Protein AF-A0A971DXS3-F1 (afdb_monomer_lite)

Radius of gyration: 23.45 Å; chains: 1; bounding box: 50×44×61 Å

Secondary structure (DSSP, 8-state):
-HHHHHHHHHHHHHHHHHHHHHHTTT----------SS---PPP--PPPTTTT--------------------------S-------S---S-GGGSSPPP--

Structure (mmCIF, N/CA/C/O backbone):
data_AF-A0A971DXS3-F1
#
_entry.id   AF-A0A971DXS3-F1
#
loop_
_atom_site.group_PDB
_atom_site.id
_atom_site.type_symbol
_atom_site.label_atom_id
_atom_site.label_alt_id
_atom_site.label_comp_id
_atom_site.label_asym_id
_atom_site.label_entity_id
_atom_site.label_seq_id
_atom_site.pdbx_PDB_ins_code
_atom_site.Cartn_x
_atom_site.Cartn_y
_atom_site.Cartn_z
_atom_site.occupancy
_atom_site.B_iso_or_equiv
_atom_site.auth_seq_id
_atom_site.auth_comp_id
_atom_site.auth_asym_id
_atom_site.auth_atom_id
_atom_s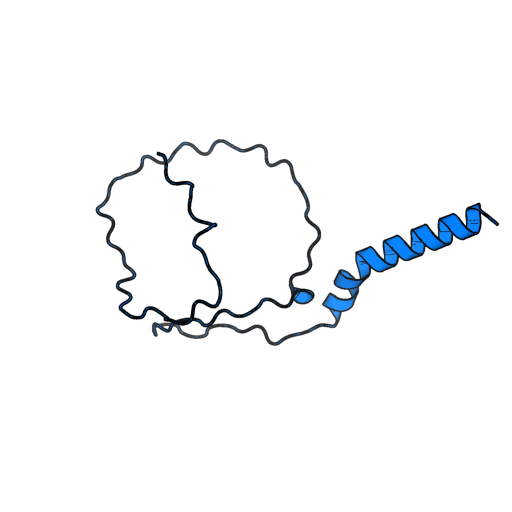ite.pdbx_PDB_model_num
ATOM 1 N N . MET A 1 1 ? -23.509 1.145 27.700 1.00 64.25 1 MET A N 1
ATOM 2 C CA . MET A 1 1 ? -23.744 0.699 26.307 1.00 64.25 1 MET A CA 1
ATOM 3 C C . MET A 1 1 ? -22.985 1.538 25.278 1.00 64.25 1 MET A C 1
ATOM 5 O O . MET A 1 1 ? -22.198 0.964 24.542 1.00 64.25 1 MET A O 1
ATOM 9 N N . LEU A 1 2 ? -23.097 2.874 25.282 1.00 82.12 2 LEU A N 1
ATOM 10 C CA . LEU A 1 2 ? -22.437 3.740 24.285 1.00 82.12 2 LEU A CA 1
ATOM 11 C C . LEU A 1 2 ? -20.899 3.598 24.206 1.00 82.12 2 LEU A C 1
ATOM 13 O O . LEU A 1 2 ? -20.334 3.559 23.120 1.00 82.12 2 LEU A O 1
ATOM 17 N N . LYS A 1 3 ? -20.214 3.469 25.354 1.00 84.50 3 LYS A N 1
ATOM 18 C CA . LYS A 1 3 ? -18.754 3.252 25.402 1.00 84.50 3 LYS A CA 1
ATOM 19 C C . LYS A 1 3 ? -18.336 1.919 24.772 1.00 84.50 3 LYS A C 1
ATOM 21 O O . LYS A 1 3 ? -17.322 1.870 24.093 1.00 84.50 3 LYS A O 1
ATOM 26 N N . LEU A 1 4 ? -19.123 0.865 24.991 1.00 87.25 4 LEU A N 1
ATOM 27 C CA . LEU A 1 4 ? -18.837 -0.469 24.462 1.00 87.25 4 LEU A CA 1
ATOM 28 C C . LEU A 1 4 ? -18.976 -0.469 22.937 1.00 87.25 4 LEU A C 1
ATOM 30 O O . LEU A 1 4 ? -18.057 -0.874 22.242 1.00 87.25 4 LEU A O 1
ATOM 34 N N . PHE A 1 5 ? -20.072 0.108 22.434 1.00 93.12 5 PHE A N 1
ATOM 35 C CA . PHE A 1 5 ? -20.318 0.291 21.004 1.00 93.12 5 PHE A CA 1
ATOM 36 C C . PHE A 1 5 ? -19.214 1.104 20.317 1.00 93.12 5 PHE A C 1
ATOM 38 O O . PHE A 1 5 ? -18.685 0.692 19.288 1.00 93.12 5 PHE A O 1
ATOM 45 N N . ARG A 1 6 ? -18.807 2.226 20.925 1.00 92.88 6 ARG A N 1
ATOM 46 C CA . ARG A 1 6 ? -17.702 3.048 20.419 1.00 92.88 6 ARG A CA 1
ATOM 47 C C . ARG A 1 6 ? -16.401 2.254 20.327 1.00 92.88 6 ARG A C 1
ATOM 49 O O . ARG A 1 6 ? -15.737 2.307 19.301 1.00 92.88 6 ARG A O 1
ATOM 56 N N . ASN A 1 7 ? -16.059 1.505 21.374 1.00 94.00 7 ASN A N 1
ATOM 57 C CA . ASN A 1 7 ? -14.844 0.694 21.387 1.00 94.00 7 ASN A CA 1
ATOM 58 C C . ASN A 1 7 ? -14.895 -0.415 20.325 1.00 94.00 7 ASN A C 1
ATOM 60 O O . ASN A 1 7 ? -13.899 -0.645 19.647 1.00 94.00 7 ASN A O 1
ATOM 64 N N . SER A 1 8 ? -16.050 -1.060 20.133 1.00 95.50 8 SER A N 1
ATOM 65 C CA . SER A 1 8 ? -16.241 -2.061 19.079 1.00 95.50 8 SER A CA 1
ATOM 66 C C . SER A 1 8 ? -16.024 -1.477 17.683 1.00 95.50 8 SER A C 1
ATOM 68 O O . SER A 1 8 ? -15.323 -2.084 16.880 1.00 95.50 8 SER A O 1
ATOM 70 N N . ILE A 1 9 ? -16.555 -0.281 17.405 1.00 96.38 9 ILE A N 1
ATOM 71 C CA . ILE A 1 9 ? -16.322 0.408 16.127 1.00 96.38 9 ILE A CA 1
ATOM 72 C C . ILE A 1 9 ? -14.844 0.751 15.957 1.00 96.38 9 ILE A C 1
ATOM 74 O O . ILE A 1 9 ? -14.296 0.544 14.881 1.00 96.38 9 ILE A O 1
ATOM 78 N N . SER A 1 10 ? -14.178 1.247 17.001 1.00 95.50 10 SER A N 1
ATOM 79 C CA . SER A 1 10 ? -12.748 1.558 16.923 1.00 95.50 10 SER A CA 1
ATOM 80 C C . SER A 1 10 ? -11.913 0.325 16.573 1.00 95.50 10 SER A C 1
ATOM 82 O O . SER A 1 10 ? -11.058 0.403 15.696 1.00 95.50 10 SER A O 1
ATOM 84 N N . ILE A 1 11 ? -12.193 -0.819 17.204 1.00 96.06 11 ILE A N 1
ATOM 85 C CA . ILE A 1 11 ? -11.509 -2.085 16.903 1.00 96.06 11 ILE A CA 1
ATOM 86 C C . ILE A 1 11 ? -11.803 -2.530 15.466 1.00 96.06 11 ILE A C 1
ATOM 88 O O . ILE A 1 11 ? -10.877 -2.909 14.753 1.00 96.06 11 ILE A O 1
ATOM 92 N N . LEU A 1 12 ? -13.061 -2.439 15.024 1.00 96.25 12 LEU A N 1
ATOM 93 C CA . LEU A 1 12 ? -13.456 -2.766 13.653 1.00 96.25 12 LEU A CA 1
ATOM 94 C C . LEU A 1 12 ? -12.683 -1.915 12.636 1.00 96.25 12 LEU A C 1
ATOM 96 O O . LEU A 1 12 ? -12.097 -2.462 11.710 1.00 96.25 12 LEU A O 1
ATOM 100 N N . MET A 1 13 ? -12.635 -0.597 12.839 1.00 96.06 13 MET A N 1
ATOM 101 C CA . MET A 1 13 ? -11.949 0.341 11.947 1.00 96.06 13 MET A CA 1
ATOM 102 C C . MET A 1 13 ? -10.456 0.027 11.836 1.00 96.06 13 MET A C 1
ATOM 104 O O . MET A 1 13 ? -9.915 -0.035 10.732 1.00 96.06 13 MET A O 1
ATOM 108 N N . ILE A 1 14 ? -9.802 -0.231 12.972 1.00 95.31 14 ILE A N 1
ATOM 109 C CA . ILE A 1 14 ? -8.396 -0.647 13.004 1.00 95.31 14 ILE A CA 1
ATOM 110 C C . ILE A 1 14 ? -8.229 -1.961 12.233 1.00 95.31 14 ILE A C 1
ATOM 112 O O . ILE A 1 14 ? -7.384 -2.045 11.347 1.00 95.31 14 ILE A O 1
ATOM 116 N N . GLY A 1 15 ? -9.072 -2.960 12.500 1.00 95.00 15 GLY A N 1
ATOM 117 C CA . GLY A 1 15 ? -9.036 -4.241 11.794 1.00 95.00 15 GLY A CA 1
ATOM 118 C C . GLY A 1 15 ? -9.167 -4.086 10.278 1.00 95.00 15 GLY A C 1
ATOM 119 O O . GLY A 1 15 ? -8.372 -4.652 9.532 1.00 95.00 15 GLY A O 1
ATOM 120 N N . THR A 1 16 ? -10.111 -3.264 9.812 1.00 93.19 16 THR A N 1
ATOM 121 C CA . THR A 1 16 ? -10.297 -3.002 8.377 1.00 93.19 16 THR A CA 1
ATOM 122 C C . THR A 1 16 ? -9.114 -2.274 7.745 1.00 93.19 16 THR A C 1
ATOM 124 O O . THR A 1 16 ? -8.775 -2.558 6.600 1.00 93.19 16 THR A O 1
ATOM 127 N N . LEU A 1 17 ? -8.452 -1.380 8.487 1.00 91.81 17 LEU A N 1
ATOM 128 C CA . LEU A 1 17 ? -7.290 -0.635 8.001 1.00 91.81 17 LEU A CA 1
ATOM 129 C C . LEU A 1 17 ? -6.075 -1.549 7.783 1.00 91.81 17 LEU A C 1
ATOM 131 O O . LEU A 1 17 ? -5.348 -1.382 6.809 1.00 91.81 17 LEU A O 1
ATOM 135 N N . PHE A 1 18 ? -5.865 -2.521 8.675 1.00 93.12 18 PHE A N 1
ATOM 136 C CA . PHE A 1 18 ? -4.739 -3.461 8.601 1.00 93.12 18 PHE A CA 1
ATOM 137 C C . PHE A 1 18 ? -5.023 -4.709 7.757 1.00 93.12 18 PHE A C 1
ATOM 139 O O . PHE A 1 18 ? -4.101 -5.476 7.476 1.00 93.12 18 PHE A O 1
ATOM 146 N N . LEU A 1 19 ? -6.267 -4.919 7.321 1.00 92.00 19 LEU A N 1
ATOM 147 C CA . LEU A 1 19 ? -6.660 -6.103 6.561 1.00 92.00 19 LEU A CA 1
ATOM 148 C C . LEU A 1 19 ? -5.794 -6.340 5.305 1.00 92.00 19 LEU A C 1
ATOM 150 O O . LEU A 1 19 ? -5.328 -7.468 5.142 1.00 92.00 19 LEU A O 1
ATOM 154 N N . PRO A 1 20 ? -5.484 -5.335 4.457 1.00 90.06 20 PRO A N 1
ATOM 155 C CA . PRO A 1 20 ? -4.643 -5.556 3.277 1.00 90.06 20 PRO A CA 1
ATOM 156 C C . PRO A 1 20 ? -3.218 -6.000 3.635 1.00 90.06 20 PRO A C 1
ATOM 158 O O . PRO A 1 20 ? -2.646 -6.843 2.949 1.00 90.06 20 PRO A O 1
ATOM 161 N N . SER A 1 21 ? -2.662 -5.492 4.743 1.00 91.38 21 SER A N 1
ATOM 162 C CA . SER A 1 21 ? -1.353 -5.916 5.257 1.00 91.38 21 SER A CA 1
ATOM 163 C C . SER A 1 21 ? -1.352 -7.367 5.732 1.00 91.38 21 SER A C 1
ATOM 165 O O . SER A 1 21 ? -0.370 -8.067 5.513 1.00 91.38 21 SER A O 1
ATOM 167 N N . ILE A 1 22 ? -2.442 -7.828 6.353 1.00 92.50 22 ILE A N 1
ATOM 168 C CA . ILE A 1 22 ? -2.583 -9.222 6.794 1.00 92.50 22 ILE A CA 1
ATOM 169 C C . ILE A 1 22 ? -2.715 -10.147 5.583 1.00 92.50 22 ILE A C 1
ATOM 171 O O . ILE A 1 22 ? -1.993 -11.134 5.486 1.00 92.50 22 ILE A O 1
ATOM 175 N N . VAL A 1 23 ? -3.592 -9.809 4.631 1.00 92.19 23 VAL A N 1
ATOM 176 C CA . VAL A 1 23 ? -3.811 -10.620 3.421 1.00 92.19 23 VAL A CA 1
ATOM 177 C C . VAL A 1 23 ? -2.520 -10.747 2.605 1.00 92.19 23 VAL A C 1
ATOM 179 O O . VAL A 1 23 ? -2.217 -11.825 2.101 1.00 92.19 23 VAL A O 1
ATOM 182 N N . LYS A 1 24 ? -1.707 -9.685 2.539 1.00 90.56 24 LYS A N 1
ATOM 183 C CA . LYS A 1 24 ? -0.402 -9.685 1.861 1.00 90.56 24 LYS A CA 1
ATOM 184 C C . LYS A 1 24 ? 0.581 -10.748 2.383 1.00 90.56 24 LYS A C 1
ATOM 186 O O . LYS A 1 24 ? 1.447 -11.151 1.618 1.00 90.56 24 LYS A O 1
ATOM 191 N N . LEU A 1 25 ? 0.460 -11.221 3.630 1.00 88.88 25 LEU A N 1
ATOM 192 C CA . LEU A 1 25 ? 1.363 -12.243 4.192 1.00 88.88 25 LEU A CA 1
ATOM 193 C C . LEU A 1 25 ? 1.218 -13.615 3.523 1.00 88.88 25 LEU A C 1
ATOM 195 O O . LEU A 1 25 ? 2.190 -14.358 3.434 1.00 88.88 25 LEU A O 1
ATOM 199 N N . GLU A 1 26 ? 0.012 -13.956 3.072 1.00 88.38 26 GLU A N 1
ATOM 200 C CA . GLU A 1 26 ? -0.278 -15.24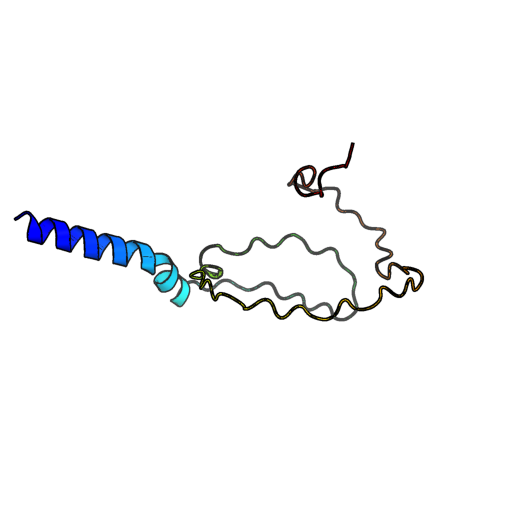7 2.436 1.00 88.38 26 GLU A CA 1
ATOM 201 C C . GLU A 1 26 ? -0.532 -15.105 0.928 1.00 88.38 26 GLU A C 1
ATOM 203 O O . GLU A 1 26 ? -0.406 -16.067 0.169 1.00 88.38 26 GLU A O 1
ATOM 208 N N . HIS A 1 27 ? -0.838 -13.891 0.468 1.00 86.69 27 HIS A N 1
ATOM 209 C CA . HIS A 1 27 ? -1.127 -13.600 -0.927 1.00 86.69 27 HIS A CA 1
ATOM 210 C C . HIS A 1 27 ? 0.142 -13.536 -1.782 1.00 86.69 27 HIS A C 1
ATOM 212 O O . HIS A 1 27 ? 0.729 -12.474 -2.001 1.00 86.69 27 HIS A O 1
ATOM 218 N N . HIS A 1 28 ? 0.532 -14.695 -2.298 1.00 80.94 28 HIS A N 1
ATOM 219 C CA . HIS A 1 28 ? 1.642 -14.839 -3.224 1.00 80.94 28 HIS A CA 1
ATOM 220 C C . HIS A 1 28 ? 1.123 -14.858 -4.662 1.00 80.94 28 HIS A C 1
ATOM 222 O O . HIS A 1 28 ? 0.194 -15.593 -4.992 1.00 80.94 28 HIS A O 1
ATOM 228 N N . HIS A 1 29 ? 1.741 -14.045 -5.512 1.00 78.38 29 HIS A N 1
ATOM 229 C CA . HIS A 1 29 ? 1.614 -14.128 -6.964 1.00 78.38 29 HIS A CA 1
ATOM 230 C C . HIS A 1 29 ? 2.982 -14.427 -7.543 1.00 78.38 29 HIS A C 1
ATOM 232 O O . HIS A 1 29 ? 3.998 -13.994 -6.992 1.00 78.38 29 HIS A O 1
ATOM 238 N N . ASP A 1 30 ? 3.000 -15.096 -8.687 1.00 71.44 30 ASP A N 1
ATOM 239 C CA . ASP A 1 30 ? 4.218 -15.194 -9.470 1.00 71.44 30 ASP A CA 1
ATOM 240 C C . ASP A 1 30 ? 4.586 -13.799 -9.974 1.00 71.44 30 ASP A C 1
ATOM 242 O O . ASP A 1 30 ? 3.900 -13.190 -10.800 1.00 71.44 30 ASP A O 1
ATOM 246 N N . HIS A 1 31 ? 5.680 -13.260 -9.442 1.00 69.06 31 HIS A N 1
ATOM 247 C CA . HIS A 1 31 ? 6.239 -12.025 -9.955 1.00 69.06 31 HIS A CA 1
ATOM 248 C C . HIS A 1 31 ? 6.823 -12.296 -11.336 1.00 69.06 31 HIS A C 1
ATOM 250 O O . HIS A 1 31 ? 7.765 -13.075 -11.489 1.00 69.06 31 HIS A O 1
ATOM 256 N N . PHE A 1 32 ? 6.287 -11.617 -12.348 1.00 73.44 32 PHE A N 1
ATOM 257 C CA . PHE A 1 32 ? 6.908 -11.622 -13.659 1.00 73.44 32 PHE A CA 1
ATOM 258 C C . PHE A 1 32 ? 8.295 -10.977 -13.562 1.00 73.44 32 PHE A C 1
ATOM 260 O O . PHE A 1 32 ? 8.430 -9.784 -13.275 1.00 73.44 32 PHE A O 1
ATOM 267 N N . VAL A 1 33 ? 9.329 -11.775 -13.813 1.00 74.81 33 VAL A N 1
ATOM 268 C CA . VAL A 1 33 ? 10.708 -11.311 -13.941 1.00 74.81 33 VAL A CA 1
ATOM 269 C C . VAL A 1 33 ? 11.111 -11.461 -15.397 1.00 74.81 33 VAL A C 1
ATOM 271 O O . VAL A 1 33 ? 11.119 -12.561 -15.951 1.00 74.81 33 VAL A O 1
ATOM 274 N N . CYS A 1 34 ? 11.467 -10.342 -16.024 1.00 75.56 34 CYS A N 1
ATOM 275 C CA . CYS A 1 34 ? 12.048 -10.374 -17.354 1.00 75.56 34 CYS A CA 1
ATOM 276 C C . CYS A 1 34 ? 13.470 -10.937 -17.278 1.00 75.56 34 CYS A C 1
ATOM 278 O O . CYS A 1 34 ? 14.357 -10.336 -16.676 1.00 75.56 34 CYS A O 1
ATOM 280 N N . ASN A 1 35 ? 13.680 -12.094 -17.906 1.00 78.44 35 ASN A N 1
ATOM 281 C CA . ASN A 1 35 ? 14.972 -12.781 -17.939 1.00 78.44 35 ASN A CA 1
ATOM 282 C C . ASN A 1 35 ? 15.807 -12.448 -19.189 1.00 78.44 35 ASN A C 1
ATOM 284 O O . ASN A 1 35 ? 16.864 -13.048 -19.398 1.00 78.44 35 ASN A O 1
ATOM 288 N N . ALA A 1 36 ? 15.353 -11.521 -20.040 1.00 79.19 36 ALA A N 1
ATOM 289 C CA . ALA A 1 36 ? 16.097 -11.150 -21.238 1.00 79.19 36 ALA A CA 1
ATOM 290 C C . ALA A 1 36 ? 17.365 -10.373 -20.863 1.00 79.19 36 ALA A C 1
ATOM 292 O O . ALA A 1 36 ? 17.311 -9.338 -20.204 1.00 79.19 36 ALA A O 1
ATOM 293 N N . LYS A 1 37 ? 18.522 -10.881 -21.300 1.00 73.56 37 LYS A N 1
ATOM 294 C CA . LYS A 1 37 ? 19.835 -10.265 -21.038 1.00 73.56 37 LYS A CA 1
ATOM 295 C C . LYS A 1 37 ? 20.305 -9.372 -22.184 1.00 73.56 37 LYS A C 1
ATOM 297 O O . LYS A 1 37 ? 20.964 -8.365 -21.954 1.00 73.56 37 LYS A O 1
ATOM 302 N N . THR A 1 38 ? 19.987 -9.760 -23.417 1.00 71.31 38 THR A N 1
ATOM 303 C CA . THR A 1 38 ? 20.502 -9.131 -24.646 1.00 71.31 38 THR A CA 1
ATOM 304 C C . THR A 1 38 ? 19.423 -8.887 -25.698 1.00 71.31 38 THR A C 1
ATOM 306 O O . THR A 1 38 ? 19.665 -8.184 -26.676 1.00 71.31 38 THR A O 1
ATOM 309 N N . GLU A 1 39 ? 18.234 -9.460 -25.516 1.00 73.44 39 GLU A N 1
ATOM 310 C CA . GLU A 1 39 ? 17.130 -9.370 -26.466 1.00 73.44 39 GLU A CA 1
ATOM 311 C C . GLU A 1 39 ? 16.245 -8.166 -26.143 1.00 73.44 39 GLU A C 1
ATOM 313 O O . GLU A 1 39 ? 15.844 -7.965 -24.996 1.00 73.44 39 GLU A O 1
ATOM 318 N N . LYS A 1 40 ? 15.928 -7.365 -27.164 1.00 66.75 40 LYS A N 1
ATOM 319 C CA . LYS A 1 40 ? 14.993 -6.245 -27.041 1.00 66.75 40 LYS A CA 1
ATOM 320 C C . LYS A 1 40 ? 13.588 -6.746 -27.353 1.00 66.75 40 LYS A C 1
ATOM 322 O O . LYS A 1 40 ? 13.325 -7.130 -28.489 1.00 66.75 40 LYS A O 1
ATOM 327 N N . HIS A 1 41 ? 12.693 -6.699 -26.374 1.00 69.12 41 HIS A N 1
ATOM 328 C CA . HIS A 1 41 ? 11.271 -6.951 -26.579 1.00 69.12 41 HIS A CA 1
ATOM 329 C C . HIS A 1 41 ? 10.430 -5.839 -25.960 1.00 69.12 41 HIS A C 1
ATOM 331 O O . HIS A 1 41 ? 10.859 -5.137 -25.041 1.00 69.12 41 HIS A O 1
ATOM 337 N N . VAL A 1 42 ? 9.227 -5.670 -26.498 1.00 68.88 42 VAL A N 1
ATOM 338 C CA . VAL A 1 42 ? 8.231 -4.774 -25.918 1.00 68.88 42 VAL A CA 1
ATOM 339 C C . VAL A 1 42 ? 7.652 -5.480 -24.701 1.00 68.88 42 VAL A C 1
ATOM 341 O O . VAL A 1 42 ? 7.154 -6.597 -24.811 1.00 68.88 42 VAL A O 1
ATOM 344 N N . HIS A 1 43 ? 7.764 -4.848 -23.537 1.00 69.31 43 HIS A N 1
ATOM 345 C CA . HIS A 1 43 ? 7.106 -5.342 -22.340 1.00 69.31 43 HIS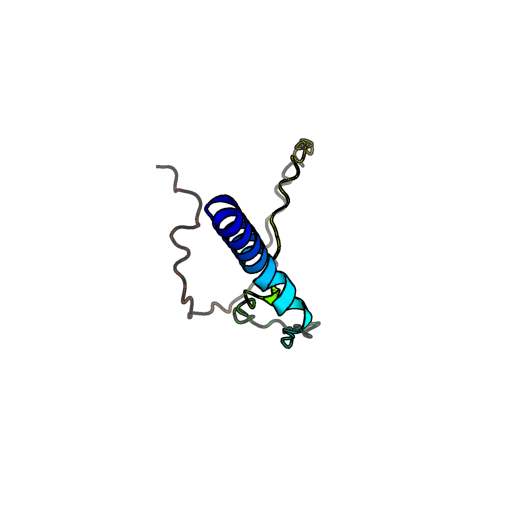 A CA 1
ATOM 346 C C . HIS A 1 43 ? 5.628 -4.992 -22.414 1.00 69.31 43 HIS A C 1
ATOM 348 O O . HIS A 1 43 ? 5.278 -3.813 -22.509 1.00 69.31 43 HIS A O 1
ATOM 354 N N . ASP A 1 44 ? 4.777 -6.003 -22.298 1.00 65.12 44 ASP A N 1
ATOM 355 C CA . ASP A 1 44 ? 3.385 -5.752 -21.977 1.00 65.12 44 ASP A CA 1
ATOM 356 C C . ASP A 1 44 ? 3.290 -5.159 -20.570 1.00 65.12 44 ASP A C 1
ATOM 358 O O . ASP A 1 44 ? 4.106 -5.429 -19.675 1.00 65.12 44 ASP A O 1
ATOM 362 N N . TYR A 1 45 ? 2.310 -4.276 -20.392 1.00 67.19 45 TYR A N 1
ATOM 363 C CA . TYR A 1 45 ? 2.030 -3.710 -19.086 1.00 67.19 45 TYR A CA 1
ATOM 364 C C . TYR A 1 45 ? 1.581 -4.836 -18.156 1.00 67.19 45 TYR A C 1
ATOM 366 O O . TYR A 1 45 ? 0.512 -5.414 -18.332 1.00 67.19 45 TYR A O 1
ATOM 374 N N . HIS A 1 46 ? 2.408 -5.135 -17.159 1.00 66.56 46 HIS A N 1
ATOM 375 C CA . HIS A 1 46 ? 2.057 -6.073 -16.108 1.00 66.56 46 HIS A CA 1
ATOM 376 C C . HIS A 1 46 ? 1.350 -5.294 -15.002 1.00 66.56 46 HIS A C 1
ATOM 378 O O . HIS A 1 46 ? 1.967 -4.473 -14.315 1.00 66.56 46 HIS A O 1
ATOM 384 N N . GLU A 1 47 ? 0.046 -5.526 -14.856 1.00 69.88 47 GLU A N 1
ATOM 385 C CA . GLU A 1 47 ? -0.727 -4.943 -13.767 1.00 69.88 47 GLU A CA 1
ATOM 386 C C . GLU A 1 47 ? -0.137 -5.396 -12.426 1.00 69.88 47 GLU A C 1
ATOM 388 O O . GLU A 1 47 ? 0.086 -6.583 -12.180 1.00 69.88 47 GLU A O 1
ATOM 393 N N . LYS A 1 48 ? 0.162 -4.433 -11.551 1.00 75.31 48 LYS A N 1
ATOM 394 C CA . LYS A 1 48 ? 0.633 -4.743 -10.202 1.00 75.31 48 LYS A CA 1
ATOM 395 C C . LYS A 1 48 ? -0.565 -5.154 -9.356 1.00 75.31 48 LYS A C 1
ATOM 397 O O . LYS A 1 48 ? -1.523 -4.394 -9.242 1.00 75.31 48 LYS A O 1
ATOM 402 N N . CYS A 1 49 ? -0.486 -6.322 -8.719 1.00 82.81 49 CYS A N 1
ATOM 403 C CA . CYS A 1 49 ? -1.503 -6.749 -7.764 1.00 82.81 49 CYS A CA 1
ATOM 404 C C . CYS A 1 49 ? -1.607 -5.734 -6.619 1.00 82.81 49 CYS A C 1
ATOM 406 O O . CYS A 1 49 ? -0.647 -5.534 -5.872 1.00 82.81 49 CYS A O 1
ATOM 408 N N . GLN A 1 50 ? -2.789 -5.137 -6.466 1.00 85.94 50 GLN A N 1
ATOM 409 C CA . GLN A 1 50 ? -3.054 -4.071 -5.497 1.00 85.94 50 GLN A CA 1
ATOM 410 C C . GLN A 1 50 ? -2.797 -4.510 -4.048 1.00 85.94 50 GLN A C 1
ATOM 412 O O . GLN A 1 50 ? -2.382 -3.701 -3.222 1.00 85.94 50 GLN A O 1
ATOM 417 N N . VAL A 1 51 ? -3.005 -5.797 -3.749 1.00 87.69 51 VAL A N 1
ATOM 418 C CA . VAL A 1 51 ? -2.757 -6.384 -2.426 1.00 87.69 51 VAL A CA 1
ATOM 419 C C . VAL A 1 51 ? -1.257 -6.534 -2.174 1.00 87.69 51 VAL A C 1
ATOM 421 O O . VAL A 1 51 ? -0.757 -6.073 -1.150 1.00 87.69 51 VAL A O 1
ATOM 424 N N . CYS A 1 52 ? -0.509 -7.116 -3.118 1.00 85.12 52 CYS A N 1
ATOM 425 C CA . CYS A 1 52 ? 0.944 -7.274 -2.985 1.00 85.12 52 CYS A CA 1
ATOM 426 C C . CYS A 1 52 ? 1.659 -5.913 -2.929 1.00 85.12 52 CYS A C 1
ATOM 428 O O . CYS A 1 52 ? 2.636 -5.753 -2.194 1.00 85.12 52 CYS A O 1
ATOM 430 N N . SER A 1 53 ? 1.156 -4.915 -3.659 1.00 84.94 53 SER A N 1
ATOM 431 C CA . SER A 1 53 ? 1.696 -3.553 -3.671 1.00 84.94 53 SER A CA 1
ATOM 432 C C . SER A 1 53 ? 1.152 -2.644 -2.564 1.00 84.94 53 SER A C 1
ATOM 434 O O . SER A 1 53 ? 1.452 -1.454 -2.581 1.00 84.94 53 SER A O 1
ATOM 436 N N . PHE A 1 54 ? 0.337 -3.149 -1.631 1.00 88.38 54 PHE A N 1
ATOM 437 C CA . PHE A 1 54 ? -0.185 -2.328 -0.540 1.00 88.38 54 PHE A CA 1
ATOM 438 C C . PHE A 1 54 ? 0.926 -1.954 0.449 1.00 88.38 54 PHE A C 1
ATOM 440 O O . PHE A 1 54 ? 1.636 -2.828 0.966 1.00 88.38 54 PHE A O 1
ATOM 447 N N . GLU A 1 55 ? 1.041 -0.655 0.728 1.00 86.69 55 GLU A N 1
ATOM 448 C CA . GLU A 1 55 ? 1.983 -0.052 1.671 1.00 86.69 55 GLU A CA 1
ATOM 449 C C . GLU A 1 55 ? 1.337 1.179 2.326 1.00 86.69 55 GLU A C 1
ATOM 451 O O . GLU A 1 55 ? 0.556 1.894 1.694 1.00 86.69 55 GLU A O 1
ATOM 456 N N . PHE A 1 56 ? 1.664 1.445 3.593 1.00 85.50 56 PHE A N 1
ATOM 457 C CA . PHE A 1 56 ? 1.277 2.695 4.247 1.00 85.50 56 PHE A CA 1
ATOM 458 C C . PHE A 1 56 ? 2.241 3.807 3.831 1.00 85.50 56 PHE A C 1
ATOM 460 O O . PHE A 1 56 ? 3.456 3.647 3.930 1.00 85.50 56 PHE A O 1
ATOM 467 N N . SER A 1 57 ? 1.710 4.947 3.385 1.00 81.38 57 SER A N 1
ATOM 468 C CA . SER A 1 57 ? 2.536 6.113 3.069 1.00 81.38 57 SER A CA 1
ATOM 469 C C . SER A 1 57 ? 3.123 6.702 4.350 1.00 81.38 57 SER A C 1
ATOM 471 O O . SER A 1 57 ? 2.398 7.238 5.188 1.00 81.38 57 SER A O 1
ATOM 473 N N . PHE A 1 58 ? 4.443 6.634 4.488 1.00 76.00 58 PHE A N 1
ATOM 474 C CA . PHE A 1 58 ? 5.172 7.378 5.505 1.00 76.00 58 PHE A CA 1
ATOM 475 C C . PHE A 1 58 ? 5.625 8.696 4.888 1.00 76.00 58 PHE A C 1
ATOM 477 O O . PHE A 1 58 ? 6.566 8.735 4.100 1.00 76.00 58 PHE A O 1
ATOM 484 N N . PHE A 1 59 ? 4.933 9.782 5.221 1.00 72.75 59 PHE A N 1
ATOM 485 C CA . PHE A 1 59 ? 5.384 11.119 4.854 1.00 72.75 59 PHE A CA 1
ATOM 486 C C . PHE A 1 59 ? 6.503 11.521 5.812 1.00 72.75 59 PHE A C 1
ATOM 488 O O . PHE A 1 59 ? 6.261 12.081 6.880 1.00 72.75 59 PHE A O 1
ATOM 495 N N . LEU A 1 60 ? 7.734 11.173 5.454 1.00 69.19 60 LEU A N 1
ATOM 496 C CA . LEU A 1 60 ? 8.905 11.816 6.027 1.00 69.19 60 LEU A CA 1
ATOM 497 C C . LEU A 1 60 ? 9.019 13.183 5.353 1.00 69.19 60 LEU A C 1
ATOM 499 O O . LEU A 1 60 ? 9.016 13.269 4.126 1.00 69.19 60 LEU A O 1
ATOM 503 N N . THR A 1 61 ? 9.085 14.254 6.143 1.00 64.00 61 THR A N 1
ATOM 504 C CA . THR A 1 61 ? 9.541 15.548 5.634 1.00 64.00 61 THR A CA 1
ATOM 505 C C . THR A 1 61 ? 11.002 15.361 5.257 1.00 64.00 61 THR A C 1
ATOM 507 O O . THR A 1 61 ? 11.884 15.492 6.104 1.00 64.00 61 THR A O 1
ATOM 510 N N . GLU A 1 62 ? 11.265 14.982 4.010 1.00 60.81 62 GLU A N 1
ATOM 511 C CA . GLU A 1 62 ? 12.595 15.139 3.450 1.00 60.81 62 GLU A CA 1
ATOM 512 C C . GLU A 1 62 ? 12.872 16.640 3.457 1.00 60.81 62 GLU A C 1
ATOM 514 O O . GLU A 1 62 ? 12.216 17.429 2.771 1.00 60.81 62 GLU A O 1
ATOM 519 N N . GLU A 1 63 ? 13.800 17.059 4.314 1.00 62.56 63 GLU A N 1
ATOM 520 C CA . GLU A 1 63 ? 14.472 18.332 4.140 1.00 62.56 63 GLU A CA 1
ATOM 521 C C . GLU A 1 63 ? 15.105 18.238 2.752 1.00 62.56 63 G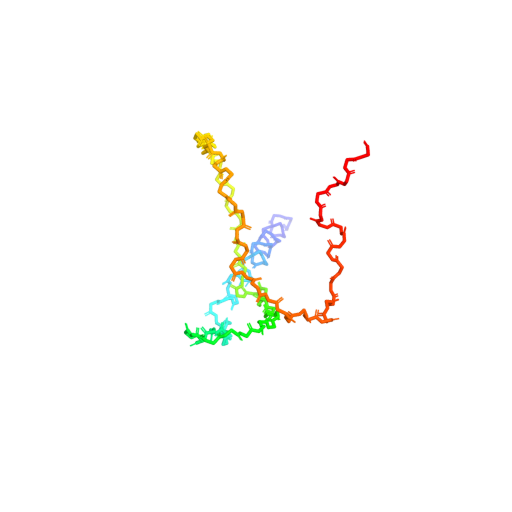LU A C 1
ATOM 523 O O . GLU A 1 63 ? 16.072 17.504 2.562 1.00 62.56 63 GLU A O 1
ATOM 528 N N . ASN A 1 64 ? 14.459 18.851 1.754 1.00 57.94 64 ASN A N 1
ATOM 529 C CA . ASN A 1 64 ? 14.928 18.861 0.377 1.00 57.94 64 ASN A CA 1
ATOM 530 C C . ASN A 1 64 ? 16.330 19.467 0.388 1.00 57.94 64 ASN A C 1
ATOM 532 O O . ASN A 1 64 ? 16.486 20.687 0.312 1.00 57.94 64 ASN A O 1
ATOM 536 N N . SER A 1 65 ? 17.361 18.631 0.506 1.00 60.59 65 SER A N 1
ATOM 537 C CA . SER A 1 65 ? 18.721 19.057 0.251 1.00 60.59 65 SER A CA 1
ATOM 538 C C . SER A 1 65 ? 18.710 19.464 -1.210 1.00 60.59 65 SER A C 1
ATOM 540 O O . SER A 1 65 ? 18.583 18.605 -2.085 1.00 60.59 65 SER A O 1
ATOM 542 N N . LEU A 1 66 ? 18.731 20.773 -1.462 1.00 61.59 66 LEU A N 1
ATOM 543 C CA . LEU A 1 66 ? 18.867 21.341 -2.792 1.00 61.59 66 LEU A CA 1
ATOM 544 C C . LEU A 1 66 ? 20.163 20.775 -3.367 1.00 61.59 66 LEU A C 1
ATOM 546 O O . LEU A 1 66 ? 21.253 21.271 -3.085 1.00 61.59 66 LEU A O 1
ATOM 550 N N . LEU A 1 67 ? 20.053 19.667 -4.099 1.00 65.19 67 LEU A N 1
ATOM 551 C CA . LEU A 1 67 ? 21.182 19.111 -4.814 1.00 65.19 67 LEU A CA 1
ATOM 552 C C . LEU A 1 67 ? 21.616 20.201 -5.796 1.00 65.19 67 LEU A C 1
ATOM 554 O O . LEU A 1 67 ? 20.758 20.728 -6.510 1.00 65.19 67 LEU A O 1
ATOM 558 N N . PRO A 1 68 ? 22.905 20.583 -5.814 1.00 65.88 68 PRO A N 1
ATOM 559 C CA . PRO A 1 68 ? 23.379 21.587 -6.746 1.00 65.88 68 PRO A CA 1
ATOM 560 C C . PRO A 1 68 ? 22.994 21.152 -8.157 1.00 65.88 68 PRO A C 1
ATOM 562 O O . PRO A 1 68 ? 23.262 20.015 -8.560 1.00 65.88 68 PRO A O 1
ATOM 565 N N . GLU A 1 69 ? 22.313 22.051 -8.867 1.00 62.03 69 GLU A N 1
ATOM 566 C CA . GLU A 1 69 ? 21.871 21.847 -10.238 1.00 62.03 69 GLU A CA 1
ATOM 567 C C . GLU A 1 69 ? 23.074 21.382 -11.060 1.00 62.03 69 GLU A C 1
ATOM 569 O O . GLU A 1 69 ? 24.065 22.102 -11.215 1.00 62.03 69 GLU A O 1
ATOM 574 N N . LYS A 1 70 ? 23.037 20.128 -11.527 1.00 63.31 70 LYS A N 1
ATOM 575 C CA . LYS A 1 70 ? 24.080 19.636 -12.422 1.00 63.31 70 LYS A CA 1
ATOM 576 C C . LYS A 1 70 ? 24.017 20.497 -13.682 1.00 63.31 70 LYS A C 1
ATOM 578 O O . LYS A 1 70 ? 22.940 20.576 -14.273 1.00 63.31 70 LYS A O 1
ATOM 583 N N . PRO A 1 71 ? 25.135 21.099 -14.124 1.00 62.94 71 PRO A N 1
ATOM 584 C CA . PRO A 1 71 ? 25.144 21.843 -15.369 1.00 62.94 71 PRO A CA 1
ATOM 585 C C . PRO A 1 71 ? 24.678 20.905 -16.48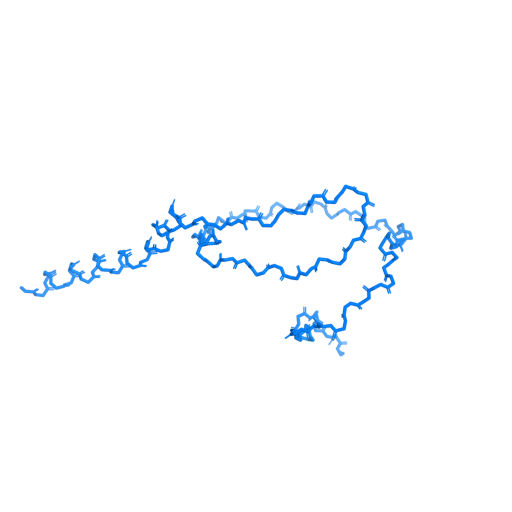0 1.00 62.94 71 PRO A C 1
ATOM 587 O O . PRO A 1 71 ? 25.250 19.829 -16.676 1.00 62.94 71 PRO A O 1
ATOM 590 N N . ILE A 1 72 ? 23.608 21.298 -17.169 1.00 61.41 72 ILE A N 1
ATOM 591 C CA . ILE A 1 72 ? 23.089 20.578 -18.326 1.00 61.41 72 ILE A CA 1
ATOM 592 C C . ILE A 1 72 ? 24.139 20.720 -19.426 1.00 61.41 72 ILE A C 1
ATOM 594 O O . ILE A 1 72 ? 24.160 21.695 -20.176 1.00 61.41 72 ILE A O 1
ATOM 598 N N . THR A 1 73 ? 25.057 19.763 -19.520 1.00 60.69 73 THR A N 1
ATOM 599 C CA . THR A 1 73 ? 25.868 19.617 -20.720 1.00 60.69 73 THR A CA 1
ATOM 600 C C . THR A 1 73 ? 24.923 19.181 -21.830 1.00 60.69 73 THR A C 1
ATOM 602 O O . THR A 1 73 ? 24.387 18.076 -21.811 1.00 60.69 73 THR A O 1
ATOM 605 N N . GLN A 1 74 ? 24.696 20.057 -22.811 1.00 56.84 74 GLN A N 1
ATOM 606 C CA . GLN A 1 74 ? 24.077 19.689 -24.084 1.00 56.84 74 GLN A CA 1
ATOM 607 C C . GLN A 1 74 ? 25.048 18.788 -24.863 1.00 56.84 74 GLN A C 1
ATOM 609 O O . GLN A 1 74 ? 25.557 19.147 -25.920 1.00 56.84 74 GLN A O 1
ATOM 614 N N . SER A 1 75 ? 25.365 17.606 -24.335 1.00 59.72 75 SER A N 1
ATOM 615 C CA . SER A 1 75 ? 25.838 16.528 -25.190 1.00 59.72 75 SER A CA 1
ATOM 616 C C . SER A 1 75 ? 24.678 16.186 -26.112 1.00 59.72 75 SER A C 1
ATOM 618 O O . SER A 1 75 ? 23.564 15.996 -25.618 1.00 59.72 75 SER A O 1
ATOM 620 N N . ALA A 1 76 ? 24.927 16.147 -27.424 1.00 59.06 76 ALA A N 1
ATOM 621 C CA . ALA A 1 76 ? 23.955 15.718 -28.422 1.00 59.06 76 ALA A CA 1
ATOM 622 C C . ALA A 1 76 ? 23.148 14.536 -27.867 1.00 59.06 76 ALA A C 1
ATOM 624 O O . ALA A 1 76 ? 23.722 13.502 -27.523 1.00 59.06 76 ALA A O 1
ATOM 625 N N . PHE A 1 77 ? 21.839 14.730 -27.692 1.00 58.44 77 PHE A N 1
ATOM 626 C CA . PHE A 1 77 ? 20.947 13.693 -27.195 1.00 58.44 77 PHE A CA 1
ATOM 627 C C . PHE A 1 77 ? 20.889 12.592 -28.254 1.00 58.44 77 PHE A C 1
ATOM 629 O O . PHE A 1 77 ? 20.103 12.639 -29.198 1.00 58.44 77 PHE A O 1
ATOM 636 N N . ILE A 1 78 ? 21.782 11.617 -28.136 1.00 58.59 78 ILE A N 1
ATOM 637 C CA . ILE A 1 78 ? 21.704 10.386 -28.902 1.00 58.59 78 ILE A CA 1
ATOM 638 C C . ILE A 1 78 ? 20.667 9.559 -28.170 1.00 58.59 78 ILE A C 1
ATOM 640 O O . ILE A 1 78 ? 20.953 9.059 -27.088 1.00 58.59 78 ILE A O 1
ATOM 644 N N . ASN A 1 79 ? 19.464 9.446 -28.730 1.00 53.31 79 ASN A N 1
ATOM 645 C CA . ASN A 1 79 ? 18.470 8.512 -28.226 1.00 53.31 79 ASN A CA 1
ATOM 646 C C . ASN A 1 79 ? 19.013 7.082 -28.434 1.00 53.31 79 ASN A C 1
ATOM 648 O O . ASN A 1 79 ? 19.011 6.604 -29.571 1.00 53.31 79 ASN A O 1
ATOM 652 N N . PRO A 1 80 ? 19.478 6.370 -27.387 1.00 53.16 80 PRO A N 1
ATOM 653 C CA . PRO A 1 80 ? 19.980 5.005 -27.551 1.00 53.16 80 PRO A CA 1
ATOM 654 C C . PRO A 1 80 ? 18.827 4.014 -27.805 1.00 53.16 80 PRO A C 1
ATO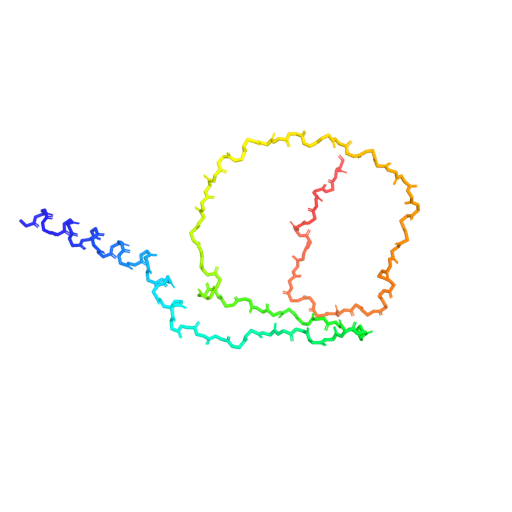M 656 O O . PRO A 1 80 ? 19.048 2.856 -28.169 1.00 53.16 80 PRO A O 1
ATOM 659 N N . PHE A 1 81 ? 17.584 4.476 -27.644 1.00 51.09 81 PHE A N 1
ATOM 660 C CA . PHE A 1 81 ? 16.349 3.765 -27.920 1.00 51.09 81 PHE A CA 1
ATOM 661 C C . PHE A 1 81 ? 15.861 4.097 -29.335 1.00 51.09 81 PHE A C 1
ATOM 663 O O . PHE A 1 81 ? 14.790 4.668 -29.532 1.00 51.09 81 PHE A O 1
ATOM 670 N N . GLY A 1 82 ? 16.644 3.717 -30.348 1.00 50.72 82 GLY A N 1
ATOM 671 C CA . GLY A 1 82 ? 16.134 3.547 -31.710 1.00 50.72 82 GLY A CA 1
ATOM 672 C C . GLY A 1 82 ? 15.140 2.384 -31.738 1.00 50.72 82 GLY A C 1
ATOM 673 O O . GLY A 1 82 ? 15.500 1.265 -32.094 1.00 50.72 82 GLY A O 1
ATOM 674 N N . ILE A 1 83 ? 13.921 2.616 -31.252 1.00 51.75 83 ILE A N 1
ATOM 675 C CA . ILE A 1 83 ? 12.851 1.622 -31.174 1.00 51.75 83 ILE A CA 1
ATOM 676 C C . ILE A 1 83 ? 11.890 1.891 -32.335 1.00 51.75 83 ILE A C 1
ATOM 678 O O . ILE A 1 83 ? 11.129 2.850 -32.308 1.00 51.75 83 ILE A O 1
ATOM 682 N N . ASN A 1 84 ? 11.923 1.023 -33.352 1.00 52.41 84 ASN A N 1
ATOM 683 C CA . ASN A 1 84 ? 10.973 1.019 -34.477 1.00 52.41 84 ASN A CA 1
ATOM 684 C C . ASN A 1 84 ? 9.665 0.266 -34.161 1.00 52.41 84 ASN A C 1
ATOM 686 O O . ASN A 1 84 ? 8.854 0.027 -35.051 1.00 52.41 84 ASN A O 1
ATOM 690 N N . THR A 1 85 ? 9.451 -0.145 -32.912 1.00 55.12 85 THR A N 1
ATOM 691 C CA . THR A 1 85 ? 8.259 -0.892 -32.497 1.00 55.12 85 THR A CA 1
ATOM 692 C C . THR A 1 85 ? 7.416 -0.037 -31.563 1.00 55.12 85 THR A C 1
ATOM 694 O O . THR A 1 85 ? 7.650 0.000 -30.356 1.00 55.12 85 THR A O 1
ATOM 697 N N . PHE A 1 86 ? 6.432 0.656 -32.129 1.00 55.09 86 PHE A N 1
ATOM 698 C CA . PHE A 1 86 ? 5.347 1.259 -31.365 1.00 55.09 86 PHE A CA 1
ATOM 699 C C . PHE A 1 86 ? 4.237 0.217 -31.203 1.00 55.09 86 PHE A C 1
ATOM 701 O O . PHE A 1 86 ? 3.756 -0.342 -32.188 1.00 55.09 86 PHE A O 1
ATOM 708 N N . SER A 1 87 ? 3.838 -0.063 -29.962 1.00 51.75 87 SER A N 1
ATOM 709 C CA . SER A 1 87 ? 2.604 -0.808 -29.707 1.00 51.75 87 SER A CA 1
ATOM 710 C C . SER A 1 87 ? 1.421 0.108 -30.016 1.00 51.75 87 SER A C 1
ATOM 712 O O . SER A 1 87 ? 1.297 1.176 -29.424 1.00 51.75 87 SER A O 1
ATOM 714 N N . ASN A 1 88 ? 0.543 -0.297 -30.936 1.00 52.56 88 ASN A N 1
ATOM 715 C CA . ASN A 1 88 ? -0.691 0.439 -31.253 1.00 52.56 88 ASN A CA 1
ATOM 716 C C . ASN A 1 88 ? -1.804 0.218 -30.207 1.00 52.56 88 ASN A C 1
ATOM 718 O O . ASN A 1 88 ? -2.911 0.726 -30.360 1.00 52.56 88 ASN A O 1
ATOM 722 N N . SER A 1 89 ? -1.527 -0.544 -29.147 1.00 52.53 89 SER A N 1
ATOM 723 C CA . SER A 1 89 ? -2.483 -0.922 -28.109 1.00 52.53 89 SER A CA 1
ATOM 724 C C . SER A 1 89 ? -2.242 -0.115 -26.831 1.00 52.53 89 SER A C 1
ATOM 726 O O . SER A 1 89 ? -1.879 -0.657 -25.786 1.00 52.53 89 SER A O 1
ATOM 728 N N . PHE A 1 90 ? -2.443 1.199 -26.889 1.00 52.53 90 PHE A N 1
ATOM 729 C CA . PHE A 1 90 ? -2.558 1.989 -25.665 1.00 52.53 90 PHE A CA 1
ATOM 730 C C . PHE A 1 90 ? -4.025 2.004 -25.228 1.00 52.53 90 PHE A C 1
ATOM 732 O O . PHE A 1 90 ? -4.818 2.804 -25.711 1.00 52.53 90 PHE A O 1
ATOM 739 N N . ALA A 1 91 ? -4.384 1.134 -24.281 1.00 55.44 91 ALA A N 1
ATOM 740 C CA . ALA A 1 91 ? -5.693 1.157 -23.613 1.00 55.44 91 ALA A CA 1
ATOM 741 C C . ALA A 1 91 ? -5.891 2.396 -22.707 1.00 55.44 91 ALA A C 1
ATOM 743 O O . ALA A 1 91 ? -6.956 2.582 -22.124 1.00 55.44 91 ALA A O 1
ATOM 744 N N . TYR A 1 92 ? -4.869 3.250 -22.581 1.00 55.22 92 TYR A N 1
ATOM 745 C CA . TYR A 1 92 ? -4.860 4.412 -21.701 1.00 55.22 92 TYR A CA 1
ATOM 746 C C . TYR A 1 92 ? -4.490 5.679 -22.475 1.00 55.22 92 TYR A C 1
ATOM 748 O O . TYR A 1 92 ? -3.457 5.743 -23.141 1.00 55.22 92 TYR A O 1
ATOM 756 N N . SER A 1 93 ? -5.318 6.720 -22.353 1.00 57.53 93 SER A N 1
ATOM 757 C CA . SER A 1 93 ? -5.035 8.038 -22.921 1.00 57.53 93 SER A CA 1
ATOM 758 C C . SER A 1 93 ? -4.060 8.802 -22.020 1.00 57.53 93 SER A C 1
ATOM 760 O O . SER A 1 93 ? -4.442 9.350 -20.985 1.00 57.53 93 SER A O 1
ATOM 762 N N . PHE A 1 94 ? -2.793 8.894 -22.421 1.00 57.53 94 PHE A N 1
ATOM 763 C CA . PHE A 1 94 ? -1.797 9.723 -21.726 1.00 57.53 94 PHE A CA 1
ATOM 764 C C . PHE A 1 94 ? -1.882 11.215 -22.084 1.00 57.53 94 PHE A C 1
ATOM 766 O O . PHE A 1 94 ? -1.090 12.006 -21.579 1.00 57.53 94 PHE A O 1
ATOM 773 N N . GLN A 1 95 ? -2.861 11.620 -22.903 1.00 57.25 95 GLN A N 1
ATOM 774 C CA . GLN A 1 95 ? -3.038 13.005 -23.362 1.00 57.25 95 GLN A CA 1
ATOM 775 C C . GLN A 1 95 ? -3.175 14.026 -22.216 1.00 57.25 95 GLN A C 1
ATOM 777 O O . GLN A 1 95 ? -2.868 15.194 -22.415 1.00 57.25 95 GLN A O 1
ATOM 782 N N . LEU A 1 96 ? -3.571 13.593 -21.012 1.00 55.69 96 LEU A N 1
ATOM 783 C CA . LEU A 1 96 ? -3.764 14.460 -19.841 1.00 55.69 96 LEU A CA 1
ATOM 784 C C . LEU A 1 96 ? -2.618 14.415 -18.813 1.00 55.69 96 LEU A C 1
ATOM 786 O O . LEU A 1 96 ? -2.712 15.067 -17.778 1.00 55.69 96 LEU A O 1
ATOM 790 N N . ARG A 1 97 ? -1.553 13.633 -19.053 1.00 62.03 97 ARG A N 1
ATOM 791 C CA . ARG A 1 97 ? -0.374 13.553 -18.159 1.00 62.03 97 ARG A CA 1
ATOM 792 C C . ARG A 1 97 ? 0.855 14.282 -18.705 1.00 62.03 97 ARG A C 1
ATOM 794 O O . ARG A 1 97 ? 1.901 14.265 -18.061 1.00 62.03 97 ARG A O 1
ATOM 801 N N . GLY A 1 98 ? 0.749 14.890 -19.884 1.00 64.75 98 GLY A N 1
ATOM 802 C CA . GLY A 1 98 ? 1.778 15.795 -20.383 1.00 64.75 98 GLY A CA 1
ATOM 803 C C . GLY A 1 98 ? 1.773 17.108 -19.593 1.00 64.75 98 GLY A C 1
ATOM 804 O O . GLY A 1 98 ? 0.715 17.509 -19.101 1.00 64.75 98 GLY A O 1
ATOM 805 N N . PRO A 1 99 ? 2.924 17.787 -19.452 1.00 53.12 99 PRO A N 1
ATOM 806 C CA . PRO A 1 99 ? 2.944 19.148 -18.928 1.00 53.12 99 PRO A CA 1
ATOM 807 C C . PRO A 1 99 ? 1.998 20.037 -19.760 1.00 53.12 99 PRO A C 1
ATOM 809 O O . PRO A 1 99 ? 1.909 19.841 -20.977 1.00 53.12 99 PRO A O 1
ATOM 812 N N . PRO A 1 100 ? 1.265 20.980 -19.135 1.00 63.19 100 PRO A N 1
ATOM 813 C CA . PRO A 1 100 ? 0.361 21.862 -19.860 1.00 63.19 100 PRO A CA 1
ATOM 814 C C . PRO A 1 100 ? 1.137 22.612 -20.941 1.00 63.19 100 PRO A C 1
ATOM 816 O O . PRO A 1 100 ? 2.224 23.133 -20.689 1.00 63.19 100 PRO A O 1
ATOM 819 N N . VAL A 1 101 ? 0.581 22.651 -22.151 1.00 56.69 101 VAL A N 1
ATOM 820 C CA . VAL A 1 101 ? 1.148 23.450 -23.237 1.00 56.69 101 VAL A CA 1
ATOM 821 C C . VAL A 1 101 ? 1.034 24.910 -22.810 1.00 56.69 101 VAL A C 1
ATOM 823 O O . VAL A 1 101 ? -0.070 25.394 -22.563 1.00 56.69 101 VAL A O 1
ATOM 826 N N . SER A 1 102 ? 2.166 25.593 -22.660 1.00 55.94 102 SER A N 1
ATOM 827 C CA . SER A 1 102 ? 2.183 27.039 -22.461 1.00 55.94 102 SER A CA 1
ATOM 828 C C . SER A 1 102 ? 1.611 27.696 -23.716 1.00 55.94 102 SER A C 1
ATOM 830 O O . SER A 1 102 ? 2.213 27.578 -24.786 1.00 55.94 102 SER A O 1
ATOM 832 N N . ILE A 1 103 ? 0.437 28.314 -23.579 1.00 45.53 103 ILE A N 1
ATOM 833 C CA . ILE A 1 103 ? -0.131 29.241 -24.566 1.00 45.53 103 ILE A CA 1
ATOM 834 C C . ILE A 1 103 ? 0.569 30.587 -24.406 1.00 45.53 103 ILE A C 1
ATOM 836 O O . ILE A 1 103 ? 0.730 31.011 -23.237 1.00 45.53 103 ILE A O 1
#

pLDDT: mean 72.16, std 14.88, range [45.53, 96.38]

Foldseek 3Di:
DVVVVVVVVVVVVVCVVCVLVVCLVVDDDPDDDDPDDDDDDDDDDDDDDCSVPDDDDDPDPPPPPPDPPDPPDPPPPPPPCPDPDDDPDDPDDCVPVDDDDDD

Sequence (103 aa):
MLKLFRNSISILMIGTLFLPSIVKLEHHHDHFVCNAKTEKHVHDYHEKCQVCSFEFSFFLTEENSLLPEKPITQSAFINPFGINTFSNSFAYSFQLRGPPVSI